Protein AF-A0A9W7Y368-F1 (afdb_monomer_lite)

Secondary structure (DSSP, 8-state):
------------S---HHHHHHHHHHHHHHHHHHTTS-HHHHHHHSHHHHHH-HHHHHHHHHHHHHHHHHHHHHHHHHHHHHTTHHHHHHHHHHHHHHHHHHHHHTTT-----GGGS-HHHHHHHHHHHHHHHHHHHS--

InterPro domains:
  IPR007128 Nuclear MIS12/MIND complex subunit PMF1/Nnf1 [PF03980] (56-137)
  IPR007128 Nuclear MIS12/MIND complex subunit PMF1/Nnf1 [PTHR15459] (10-125)

Organism: NCBI:txid147472

Foldseek 3Di:
DDDDDDPPPDPPPDQDPVNVVVVVVLLVVLCVVLVVDDLVVQCVVVVVCCVPPVPVSVVVSVVVSVCSNVVSVVVVVVVCVVVVVSVVNVVVSVVVVVVVVCVVVVPPPPDDDPVPDDPVVVVCVVVVVVVVVVVVVDDD

Sequence (140 aa):
MESTENSHTEIQGAEGVRYHKLLSVLDRSLASVVDSFKLEELQAIFPDLAQQIPEKLADSYEQISSYLRNSANADFQAILMQYDMAIKLAGLDKLVGEAIERKAAASNDGKQPITSMSPETINRGRSAAIKQVELERVPF

Structure (mmCIF, N/CA/C/O backbone):
data_AF-A0A9W7Y368-F1
#
_entry.id   AF-A0A9W7Y368-F1
#
loop_
_atom_site.group_PDB
_atom_site.id
_atom_site.type_symbol
_atom_site.label_atom_id
_atom_site.label_alt_id
_atom_site.label_comp_id
_atom_site.label_asym_id
_atom_site.label_entity_id
_atom_site.label_seq_id
_atom_site.pdbx_PDB_ins_code
_atom_site.Cartn_x
_atom_site.Cartn_y
_atom_site.Cartn_z
_atom_site.occupancy
_atom_site.B_iso_or_equiv
_atom_site.auth_seq_id
_atom_site.auth_comp_id
_atom_site.auth_asym_id
_atom_site.auth_atom_id
_atom_site.pdbx_PDB_model_num
ATOM 1 N N . MET A 1 1 ? 37.077 20.569 -2.416 1.00 37.69 1 MET A N 1
ATOM 2 C CA . MET A 1 1 ? 35.708 20.489 -1.871 1.00 37.69 1 MET A CA 1
ATOM 3 C C . MET A 1 1 ? 34.814 20.224 -3.056 1.00 37.69 1 MET A C 1
ATOM 5 O O . MET A 1 1 ? 34.567 21.122 -3.845 1.00 37.69 1 MET A O 1
ATOM 9 N N . GLU A 1 2 ? 34.552 18.943 -3.269 1.00 32.88 2 GLU A N 1
ATOM 10 C CA . GLU A 1 2 ? 33.998 18.376 -4.494 1.00 32.88 2 GLU A CA 1
ATOM 11 C C . GLU A 1 2 ? 32.475 18.339 -4.370 1.00 32.88 2 GLU A C 1
ATOM 13 O O . GLU A 1 2 ? 31.932 17.816 -3.396 1.00 32.88 2 GLU A O 1
ATOM 18 N N . SER A 1 3 ? 31.810 19.000 -5.312 1.00 38.50 3 SER A N 1
ATOM 19 C CA . SER A 1 3 ? 30.368 19.196 -5.365 1.00 38.50 3 SER A CA 1
ATOM 20 C C . SER A 1 3 ? 29.649 17.857 -5.495 1.00 38.50 3 SER A C 1
ATOM 22 O O . SER A 1 3 ? 29.642 17.243 -6.557 1.00 38.50 3 SER A O 1
ATOM 24 N N . THR A 1 4 ? 29.024 17.420 -4.408 1.00 43.72 4 THR A N 1
ATOM 25 C CA . THR A 1 4 ? 28.026 16.352 -4.425 1.00 43.72 4 THR A CA 1
ATOM 26 C C . THR A 1 4 ? 26.668 17.022 -4.326 1.00 43.72 4 THR A C 1
ATOM 28 O O . THR A 1 4 ? 26.265 17.338 -3.218 1.00 43.72 4 THR A O 1
ATOM 31 N N . GLU A 1 5 ? 25.991 17.291 -5.444 1.00 44.19 5 GLU A N 1
ATOM 32 C CA . GLU A 1 5 ? 24.528 17.435 -5.450 1.00 44.19 5 GLU A CA 1
ATOM 33 C C . GLU A 1 5 ? 23.954 17.543 -6.867 1.00 44.19 5 GLU A C 1
ATOM 35 O O . GLU A 1 5 ? 24.535 18.162 -7.755 1.00 44.19 5 GLU A O 1
ATOM 40 N N . ASN A 1 6 ? 22.764 16.956 -7.007 1.00 40.97 6 ASN A N 1
ATOM 41 C CA . ASN A 1 6 ? 21.812 17.018 -8.118 1.00 40.97 6 ASN A CA 1
ATOM 42 C C . ASN A 1 6 ? 21.920 16.011 -9.270 1.00 40.97 6 ASN A C 1
ATOM 44 O O . ASN A 1 6 ? 22.016 16.371 -10.439 1.00 40.97 6 ASN A O 1
ATOM 48 N N . SER A 1 7 ? 21.650 14.751 -8.919 1.00 37.97 7 SER A N 1
ATOM 49 C CA . SER A 1 7 ? 20.924 13.806 -9.786 1.00 37.97 7 SER A CA 1
ATOM 50 C C . SER A 1 7 ? 19.624 13.336 -9.110 1.00 37.97 7 SER A C 1
ATOM 52 O O . SER A 1 7 ? 19.342 12.145 -9.035 1.00 37.97 7 SER A O 1
ATOM 54 N N . HIS A 1 8 ? 18.837 14.265 -8.558 1.00 39.38 8 HIS A N 1
ATOM 55 C CA . HIS A 1 8 ? 17.426 14.041 -8.207 1.00 39.38 8 HIS A CA 1
ATOM 56 C C . HIS A 1 8 ? 16.559 14.651 -9.313 1.00 39.38 8 HIS A C 1
ATOM 58 O O . HIS A 1 8 ? 15.809 15.605 -9.124 1.00 39.38 8 HIS A O 1
ATOM 64 N N . THR A 1 9 ? 16.753 14.150 -10.530 1.00 39.09 9 THR A N 1
ATOM 65 C CA . THR A 1 9 ? 15.984 14.569 -11.697 1.00 39.09 9 THR A CA 1
ATOM 66 C C . THR A 1 9 ? 14.592 13.946 -11.603 1.00 39.09 9 THR A C 1
ATOM 68 O O . THR A 1 9 ? 14.402 12.773 -11.906 1.00 39.09 9 THR A O 1
ATOM 71 N N . GLU A 1 10 ? 13.648 14.744 -11.108 1.00 40.00 10 GLU A N 1
ATOM 72 C CA . GLU A 1 10 ? 12.247 14.789 -11.542 1.00 40.00 10 GLU A CA 1
ATOM 73 C C . GLU A 1 10 ? 11.542 13.431 -11.738 1.00 40.00 10 GLU A C 1
ATOM 75 O O . GLU A 1 10 ? 11.184 13.040 -12.846 1.00 40.00 10 GLU A O 1
ATOM 80 N N . ILE A 1 11 ? 11.231 12.739 -10.638 1.00 49.81 11 ILE A N 1
ATOM 81 C CA . ILE A 1 11 ? 10.131 11.756 -10.603 1.00 49.81 11 ILE A CA 1
ATOM 82 C C . ILE A 1 11 ? 8.999 12.352 -9.759 1.00 49.81 11 ILE A C 1
ATOM 84 O O . ILE A 1 11 ? 8.652 11.851 -8.699 1.00 49.81 11 ILE A O 1
ATOM 88 N N . GLN A 1 12 ? 8.460 13.489 -10.199 1.00 42.19 12 GLN A N 1
ATOM 89 C CA . GLN A 1 12 ? 7.274 14.115 -9.590 1.00 42.19 12 GLN A CA 1
ATOM 90 C C . GLN A 1 12 ? 6.075 14.182 -10.553 1.00 42.19 12 GLN A C 1
ATOM 92 O O . GLN A 1 12 ? 5.085 14.837 -10.257 1.00 42.19 12 GLN A O 1
ATOM 97 N N . GLY A 1 13 ? 6.126 13.493 -11.702 1.00 42.38 13 GLY A N 1
ATOM 98 C CA . GLY A 1 13 ? 5.133 13.678 -12.772 1.00 42.38 13 GLY A CA 1
ATOM 99 C C . GLY A 1 13 ? 4.108 12.564 -13.002 1.00 42.38 13 GLY A C 1
ATOM 100 O O . GLY A 1 13 ? 3.072 12.835 -13.599 1.00 42.38 13 GLY A O 1
ATOM 101 N N . ALA A 1 14 ? 4.347 11.321 -12.582 1.00 49.72 14 ALA A N 1
ATOM 102 C CA . ALA A 1 14 ? 3.379 10.248 -12.812 1.00 49.72 14 ALA A CA 1
ATOM 103 C C . ALA A 1 14 ? 3.595 9.105 -11.824 1.00 49.72 14 ALA A C 1
ATOM 105 O O . ALA A 1 14 ? 4.447 8.240 -12.028 1.00 49.72 14 ALA A O 1
ATOM 106 N N . GLU A 1 15 ? 2.810 9.085 -10.751 1.00 65.25 15 GLU A N 1
ATOM 107 C CA . GLU A 1 15 ? 2.573 7.849 -10.015 1.00 65.25 15 GLU A CA 1
ATOM 108 C C . GLU A 1 15 ? 2.106 6.784 -11.020 1.00 65.25 15 GLU A C 1
ATOM 110 O O . GLU A 1 15 ? 1.045 6.914 -11.630 1.00 65.25 15 GLU A O 1
ATOM 115 N N . GLY A 1 16 ? 2.941 5.771 -11.273 1.00 81.62 16 GLY A N 1
ATOM 116 C CA . GLY A 1 16 ? 2.652 4.743 -12.273 1.00 81.62 16 GLY A CA 1
ATOM 117 C C . GLY A 1 16 ? 1.305 4.062 -12.012 1.00 81.62 16 GLY A C 1
ATOM 118 O O . GLY A 1 16 ? 0.885 3.913 -10.861 1.00 81.62 16 GLY A O 1
ATOM 119 N N . VAL A 1 17 ? 0.628 3.599 -13.069 1.00 90.31 17 VAL A N 1
ATOM 120 C CA . VAL A 1 17 ? -0.701 2.957 -12.976 1.00 90.31 17 VAL A CA 1
ATOM 121 C C . VAL A 1 17 ? -0.680 1.807 -11.965 1.00 90.31 17 VAL A C 1
ATOM 123 O O . VAL A 1 17 ? -1.637 1.600 -11.215 1.00 90.31 17 VAL A O 1
ATOM 126 N N . ARG A 1 18 ? 0.435 1.068 -11.902 1.00 92.56 18 ARG A N 1
ATOM 127 C CA . ARG A 1 18 ? 0.622 -0.018 -10.932 1.00 92.56 18 ARG A CA 1
ATOM 128 C C . ARG A 1 18 ? 0.803 0.472 -9.502 1.00 92.56 18 ARG A C 1
ATOM 130 O O . ARG A 1 18 ? 0.300 -0.185 -8.595 1.00 92.56 18 ARG A O 1
ATOM 137 N N . TYR A 1 19 ? 1.478 1.599 -9.295 1.00 94.19 19 TYR A N 1
ATOM 138 C CA . TYR A 1 19 ? 1.641 2.188 -7.966 1.00 94.19 19 TYR A CA 1
ATOM 139 C C . TYR A 1 19 ? 0.293 2.665 -7.415 1.00 94.19 19 TYR A C 1
ATOM 141 O O . TYR A 1 19 ? -0.098 2.258 -6.325 1.00 94.19 19 TYR A O 1
ATOM 149 N N . HIS A 1 20 ? -0.496 3.385 -8.217 1.00 94.12 20 HIS A N 1
ATOM 150 C CA . HIS A 1 20 ? -1.854 3.772 -7.825 1.00 94.12 20 HIS A CA 1
ATOM 151 C C . HIS A 1 20 ? -2.742 2.548 -7.550 1.00 94.12 20 HIS A C 1
ATOM 153 O O . HIS A 1 20 ? -3.527 2.516 -6.600 1.00 94.12 20 HIS A O 1
ATOM 159 N N . LYS A 1 21 ? -2.617 1.490 -8.365 1.00 95.44 21 LYS A N 1
ATOM 160 C CA . LYS A 1 21 ? -3.361 0.250 -8.127 1.00 95.44 21 LYS A CA 1
ATOM 161 C C . LYS A 1 21 ? -2.952 -0.425 -6.818 1.00 95.44 21 LYS A C 1
ATOM 163 O O . LYS A 1 21 ? -3.828 -0.951 -6.136 1.00 95.44 21 LYS A O 1
ATOM 168 N N . LEU A 1 22 ? -1.665 -0.408 -6.477 1.00 95.62 22 LEU A N 1
ATOM 169 C CA . LEU A 1 22 ? -1.160 -0.922 -5.208 1.00 95.62 22 LEU A CA 1
ATOM 170 C C . LEU A 1 22 ? -1.771 -0.156 -4.030 1.00 95.62 22 LEU A C 1
ATOM 172 O O . LEU A 1 22 ? -2.350 -0.797 -3.158 1.00 95.62 22 LEU A O 1
ATOM 176 N N . LEU A 1 23 ? -1.733 1.181 -4.055 1.00 95.38 23 LEU A N 1
ATOM 177 C CA . LEU A 1 23 ? -2.353 2.026 -3.025 1.00 95.38 23 LEU A CA 1
ATOM 178 C C . LEU A 1 23 ? -3.843 1.706 -2.858 1.00 95.38 23 LEU A C 1
ATOM 180 O O . LEU A 1 23 ? -4.290 1.367 -1.768 1.00 95.38 23 LEU A O 1
ATOM 184 N N . SER A 1 24 ? -4.589 1.665 -3.964 1.00 95.81 24 SER A N 1
ATOM 185 C CA . SER A 1 24 ? -6.018 1.338 -3.945 1.00 95.81 24 SER A CA 1
ATOM 186 C C . SER A 1 24 ? -6.319 -0.050 -3.362 1.00 95.81 24 SER A C 1
ATOM 188 O O . SER A 1 24 ? -7.344 -0.240 -2.706 1.00 95.81 24 SER A O 1
ATOM 190 N N . VAL A 1 25 ? -5.458 -1.043 -3.608 1.00 97.06 25 VAL A N 1
ATOM 191 C CA . VAL A 1 25 ? -5.621 -2.389 -3.040 1.00 97.06 25 VAL A CA 1
ATOM 192 C C . VAL A 1 25 ? -5.300 -2.400 -1.548 1.00 97.06 25 VAL A C 1
ATOM 194 O O . VAL A 1 25 ? -6.026 -3.055 -0.800 1.00 97.06 25 VAL A O 1
ATOM 197 N N . LEU A 1 26 ? -4.265 -1.681 -1.109 1.00 95.94 26 LEU A N 1
ATOM 198 C CA . LEU A 1 26 ? -3.930 -1.540 0.309 1.00 95.94 26 LEU A CA 1
ATOM 199 C C . LEU A 1 26 ? -5.073 -0.867 1.075 1.00 95.94 26 LEU A C 1
ATOM 201 O O . LEU A 1 26 ? -5.566 -1.445 2.042 1.00 95.94 26 LEU A O 1
ATOM 205 N N . ASP A 1 27 ? -5.576 0.262 0.571 1.00 95.00 27 ASP A N 1
ATOM 206 C CA . ASP A 1 27 ? -6.700 0.992 1.167 1.00 95.00 27 ASP A CA 1
ATOM 207 C C . ASP A 1 27 ? -7.951 0.119 1.264 1.00 95.00 27 ASP A C 1
ATOM 209 O O . ASP A 1 27 ? -8.583 0.025 2.316 1.00 95.00 27 ASP A O 1
ATOM 213 N N . ARG A 1 28 ? -8.297 -0.581 0.175 1.00 96.25 28 ARG A N 1
ATOM 214 C CA . ARG A 1 28 ? -9.456 -1.481 0.155 1.00 96.25 28 ARG A CA 1
ATOM 215 C C . ARG A 1 28 ? -9.304 -2.633 1.144 1.00 96.25 28 ARG A C 1
ATOM 217 O O . ARG A 1 28 ? -10.285 -3.031 1.767 1.00 96.25 28 ARG A O 1
ATOM 224 N N . SER A 1 29 ? -8.104 -3.195 1.256 1.00 96.06 29 SER A N 1
ATOM 225 C CA . SER A 1 29 ? -7.843 -4.319 2.159 1.00 96.06 29 SER A CA 1
ATOM 226 C C . SER A 1 29 ? -7.925 -3.868 3.614 1.00 96.06 29 SER A C 1
ATOM 228 O O . SER A 1 29 ? -8.569 -4.533 4.419 1.00 96.06 29 SER A O 1
ATOM 230 N N . LEU A 1 30 ? -7.355 -2.704 3.937 1.00 95.19 30 LEU A N 1
ATOM 231 C CA . LEU A 1 30 ? -7.434 -2.118 5.271 1.00 95.19 30 LEU A CA 1
ATOM 232 C C . LEU A 1 30 ? -8.873 -1.756 5.645 1.00 95.19 30 LEU A C 1
ATOM 234 O O . LEU A 1 30 ? -9.319 -2.102 6.736 1.00 95.19 30 LEU A O 1
ATOM 238 N N . ALA A 1 31 ? -9.621 -1.126 4.734 1.00 93.62 31 ALA A N 1
ATOM 239 C CA . ALA A 1 31 ? -11.038 -0.840 4.937 1.00 93.62 31 ALA A CA 1
ATOM 240 C C . ALA A 1 31 ? -11.826 -2.125 5.218 1.00 93.62 31 ALA A C 1
ATOM 242 O O . ALA A 1 31 ? -12.538 -2.195 6.209 1.00 93.62 31 ALA A O 1
ATOM 243 N N . SER A 1 32 ? -11.604 -3.183 4.432 1.00 94.12 32 SER A N 1
ATOM 244 C CA . SER A 1 32 ? -12.269 -4.472 4.645 1.00 94.12 32 SER A CA 1
ATOM 245 C C . SER A 1 32 ? -11.986 -5.090 6.017 1.00 94.12 32 SER A C 1
ATOM 247 O O . SER A 1 32 ? -12.848 -5.793 6.537 1.00 94.12 32 SER A O 1
ATOM 249 N N . VAL A 1 33 ? -10.793 -4.885 6.583 1.00 92.75 33 VAL A N 1
ATOM 250 C CA . VAL A 1 33 ? -10.448 -5.380 7.925 1.00 92.75 33 VAL A CA 1
ATOM 251 C C . VAL A 1 33 ? -11.123 -4.528 8.994 1.00 92.75 33 VAL A C 1
ATOM 253 O O . VAL A 1 33 ? -11.755 -5.074 9.894 1.00 92.75 33 VAL A O 1
ATOM 256 N N . VAL A 1 34 ? 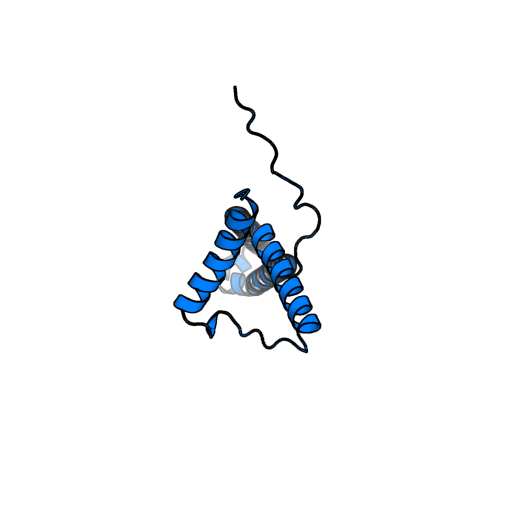-11.040 -3.201 8.884 1.00 91.00 34 VAL A N 1
ATOM 257 C CA . VAL A 1 34 ? -11.660 -2.287 9.855 1.00 91.00 34 VAL A CA 1
ATOM 258 C C . VAL A 1 34 ? -13.181 -2.453 9.871 1.00 91.00 34 VAL A C 1
ATOM 260 O O . VAL A 1 34 ? -13.762 -2.544 10.942 1.00 91.00 34 VAL A O 1
ATOM 263 N N . ASP A 1 35 ? -13.813 -2.587 8.706 1.00 88.44 35 ASP A N 1
ATOM 264 C CA . ASP A 1 35 ? -15.267 -2.738 8.579 1.00 88.44 35 ASP A CA 1
ATOM 265 C C . ASP A 1 35 ? -15.771 -4.114 9.054 1.00 88.44 35 ASP A C 1
ATOM 267 O O . ASP A 1 35 ? -16.967 -4.295 9.296 1.00 88.44 35 ASP A O 1
ATOM 271 N N . SER A 1 36 ? -14.875 -5.105 9.164 1.00 90.62 36 SER A N 1
ATOM 272 C CA . SER A 1 36 ? -15.221 -6.424 9.704 1.00 90.62 36 SER A CA 1
ATOM 273 C C . SER A 1 36 ? -15.387 -6.409 11.219 1.00 90.62 36 SER A C 1
ATOM 275 O O . SER A 1 36 ? -16.193 -7.172 11.737 1.00 90.62 36 SER A O 1
ATOM 277 N N . PHE A 1 37 ? -14.665 -5.527 11.910 1.00 88.69 37 PHE A N 1
ATOM 278 C CA . PHE A 1 37 ? -14.772 -5.361 13.348 1.00 88.69 37 PHE A CA 1
ATOM 279 C C . PHE A 1 37 ? -15.956 -4.451 13.647 1.00 88.69 37 PHE A C 1
ATOM 281 O O . PHE A 1 37 ? -15.923 -3.277 13.293 1.00 88.69 37 PHE A O 1
ATOM 288 N N . LYS A 1 38 ? -17.004 -4.982 14.282 1.00 92.38 38 LYS A N 1
ATOM 289 C CA . LYS A 1 38 ? -18.222 -4.210 14.560 1.00 92.38 38 LYS A CA 1
ATOM 290 C C . LYS A 1 38 ? -18.417 -3.924 16.040 1.00 92.38 38 LYS A C 1
ATOM 292 O O . LYS A 1 38 ? -18.018 -4.704 16.905 1.00 92.38 38 LYS A O 1
ATOM 297 N N . LEU A 1 39 ? -19.114 -2.829 16.336 1.00 91.75 39 LEU A N 1
ATOM 298 C CA . LEU A 1 39 ? -19.432 -2.449 17.711 1.00 91.75 39 LEU A CA 1
ATOM 299 C C . LEU A 1 39 ? -20.271 -3.524 18.420 1.00 91.75 39 LEU A C 1
ATOM 301 O O . LEU A 1 39 ? -20.076 -3.753 19.611 1.00 91.75 39 LEU A O 1
ATOM 305 N N . GLU A 1 40 ? -21.162 -4.221 17.710 1.00 92.75 40 GLU A N 1
ATOM 306 C CA . GLU A 1 40 ? -21.986 -5.281 18.303 1.00 92.75 40 GLU A CA 1
ATOM 307 C C . GLU A 1 40 ? -21.140 -6.470 18.775 1.00 92.75 40 GLU A C 1
ATOM 309 O O . GLU A 1 40 ? -21.434 -7.069 19.809 1.00 92.75 40 GLU A O 1
ATOM 314 N N . GLU A 1 41 ? -20.063 -6.792 18.056 1.00 90.94 41 GLU A N 1
ATOM 315 C CA . GLU A 1 41 ? -19.120 -7.839 18.459 1.00 90.94 41 GLU A CA 1
ATOM 316 C C . GLU A 1 41 ? -18.385 -7.429 19.737 1.00 90.94 41 GLU A C 1
ATOM 318 O O . GLU A 1 41 ? -18.236 -8.232 20.658 1.00 90.94 41 GLU A O 1
ATOM 323 N N . LEU A 1 42 ? -18.001 -6.154 19.843 1.00 90.69 42 LEU A N 1
ATOM 324 C CA . LEU A 1 42 ? -17.375 -5.618 21.049 1.00 90.69 42 LEU A CA 1
ATOM 325 C C . LEU A 1 42 ? -18.339 -5.618 22.247 1.00 90.69 42 LEU A C 1
ATOM 327 O O . LEU A 1 42 ? -17.950 -5.992 23.354 1.00 90.69 42 LEU A O 1
ATOM 331 N N . GLN A 1 43 ? -19.604 -5.253 22.035 1.00 93.56 43 GLN A N 1
ATOM 332 C CA . GLN A 1 43 ? -20.645 -5.313 23.066 1.00 93.56 43 GLN A CA 1
ATOM 333 C C . GLN A 1 43 ? -20.927 -6.749 23.519 1.00 93.56 43 GLN A C 1
ATOM 335 O O . GLN A 1 43 ? -21.142 -6.981 24.706 1.00 93.56 43 GLN A O 1
ATOM 340 N N . ALA A 1 44 ? -20.883 -7.720 22.603 1.00 93.44 44 ALA A N 1
ATOM 341 C CA . ALA A 1 44 ? -21.045 -9.133 22.933 1.00 93.44 44 ALA A CA 1
ATOM 342 C C . ALA A 1 44 ? -19.885 -9.678 23.785 1.00 93.44 44 ALA A C 1
ATOM 344 O O . ALA A 1 44 ? -20.107 -10.535 24.640 1.00 93.44 44 ALA A O 1
ATOM 345 N N . ILE A 1 45 ? -18.661 -9.174 23.583 1.00 94.31 45 ILE A N 1
ATOM 346 C CA . ILE A 1 45 ? -17.483 -9.535 24.389 1.00 94.31 45 ILE A CA 1
ATOM 347 C C . ILE A 1 45 ? -17.534 -8.873 25.777 1.00 94.31 45 ILE A C 1
ATOM 349 O O . ILE A 1 45 ? -17.119 -9.483 26.762 1.00 94.31 45 ILE A O 1
ATOM 353 N N . PHE A 1 46 ? -18.072 -7.652 25.872 1.00 94.25 46 PHE A N 1
ATOM 354 C CA . PHE A 1 46 ? -18.159 -6.876 27.114 1.00 94.25 46 PHE A CA 1
ATOM 355 C C . PHE A 1 46 ? -19.611 -6.510 27.488 1.00 94.25 46 PHE A C 1
ATOM 357 O O . PHE A 1 46 ? -19.948 -5.323 27.541 1.00 94.25 46 PHE A O 1
ATOM 364 N N . PRO A 1 47 ? -20.478 -7.494 27.793 1.00 93.94 47 PRO A N 1
ATOM 365 C CA . PRO A 1 47 ? -21.915 -7.266 27.968 1.00 93.94 47 PRO A CA 1
ATOM 366 C C . PRO A 1 47 ? -22.243 -6.367 29.167 1.00 93.94 47 PRO A C 1
ATOM 368 O O . PRO A 1 47 ? -23.060 -5.454 29.048 1.00 93.94 47 PRO A O 1
ATOM 371 N N . ASP A 1 48 ? -21.571 -6.564 30.304 1.00 94.38 48 ASP A N 1
ATOM 372 C CA . ASP A 1 48 ? -21.784 -5.740 31.502 1.00 94.38 48 ASP A CA 1
ATOM 373 C C . ASP A 1 48 ? -21.360 -4.286 31.262 1.00 94.38 48 ASP A C 1
ATOM 375 O O . ASP A 1 48 ? -22.030 -3.343 31.685 1.00 94.38 48 ASP A O 1
ATOM 379 N N . LEU A 1 49 ? -20.261 -4.093 30.528 1.00 91.50 49 LEU A N 1
ATOM 380 C CA . LEU A 1 49 ? -19.740 -2.771 30.193 1.00 91.50 49 LEU A CA 1
ATOM 381 C C . LEU A 1 49 ? -20.646 -2.054 29.187 1.00 91.50 49 LEU A C 1
ATOM 383 O O . LEU A 1 49 ? -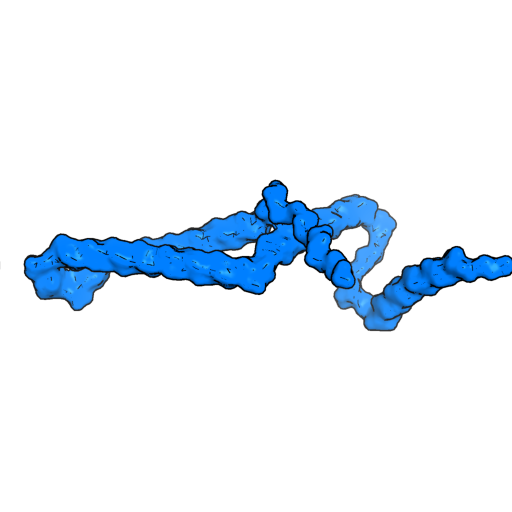20.888 -0.857 29.326 1.00 91.50 49 LEU A O 1
ATOM 387 N N . ALA A 1 50 ? -21.185 -2.794 28.217 1.00 92.69 50 ALA A N 1
ATOM 388 C CA . ALA A 1 50 ? -22.153 -2.290 27.252 1.00 92.69 50 ALA A CA 1
ATOM 389 C C . ALA A 1 50 ? -23.449 -1.817 27.928 1.00 92.69 50 ALA A C 1
ATOM 391 O O . ALA A 1 50 ? -24.052 -0.849 27.474 1.00 92.69 50 ALA A O 1
ATOM 392 N N . GLN A 1 51 ? -23.859 -2.452 29.032 1.00 93.31 51 GLN A N 1
ATOM 393 C CA . GLN A 1 51 ? -25.013 -2.008 29.820 1.00 93.31 51 GLN A CA 1
ATOM 394 C C . GLN A 1 51 ? -24.698 -0.803 30.711 1.00 93.31 51 GLN A C 1
ATOM 396 O O . GLN A 1 51 ? -25.528 0.094 30.843 1.00 93.31 51 GLN A O 1
ATOM 401 N N . GLN A 1 52 ? -23.520 -0.776 31.337 1.00 95.00 52 GLN A N 1
ATOM 402 C CA . GLN A 1 52 ? -23.164 0.265 32.304 1.00 95.00 52 GLN A CA 1
ATOM 403 C C . GLN A 1 52 ? -22.722 1.576 31.644 1.00 95.00 52 GLN A C 1
ATOM 405 O O . GLN A 1 52 ? -23.052 2.650 32.144 1.00 95.00 52 GLN A O 1
ATOM 410 N N . ILE A 1 53 ? -21.948 1.502 30.555 1.00 94.38 53 ILE A N 1
ATOM 411 C CA . ILE A 1 53 ? -21.316 2.658 29.898 1.00 94.38 53 ILE A CA 1
ATOM 412 C C . ILE A 1 53 ? -21.256 2.506 28.360 1.00 94.38 53 ILE A C 1
ATOM 414 O O . ILE A 1 53 ? -20.167 2.524 27.777 1.00 94.38 53 ILE A O 1
ATOM 418 N N . PRO A 1 54 ? -22.407 2.402 27.669 1.00 92.19 54 PRO A N 1
ATOM 419 C CA . PRO A 1 54 ? -22.457 2.176 26.220 1.00 92.19 54 PRO A CA 1
ATOM 420 C C . PRO A 1 54 ? -21.719 3.246 25.402 1.00 92.19 54 PRO A C 1
ATOM 422 O O . PRO A 1 54 ? -21.043 2.911 24.433 1.00 92.19 54 PRO A O 1
ATOM 425 N N . GLU A 1 55 ? -21.795 4.517 25.811 1.00 94.12 55 GLU A N 1
ATOM 426 C CA . GLU A 1 55 ? -21.129 5.630 25.116 1.00 94.12 55 GLU A CA 1
ATOM 427 C C . GLU A 1 55 ? -19.605 5.489 25.144 1.00 94.12 55 GLU A C 1
ATOM 429 O O . GLU A 1 55 ? -18.962 5.503 24.102 1.00 94.12 55 GLU A O 1
ATOM 434 N N . LYS A 1 56 ? -19.019 5.229 26.319 1.00 93.06 56 LYS A N 1
ATOM 435 C CA . LYS A 1 56 ? -17.564 5.042 26.445 1.00 93.06 56 LYS A CA 1
ATOM 436 C C . LYS A 1 56 ? -17.062 3.843 25.647 1.00 93.06 56 LYS A C 1
ATOM 438 O O . LYS A 1 56 ? -15.928 3.852 25.165 1.00 93.06 56 LYS A O 1
ATOM 443 N N . LEU A 1 57 ? -17.879 2.796 25.542 1.00 93.62 57 LEU A N 1
ATOM 444 C CA . LEU A 1 57 ? -17.546 1.621 24.747 1.00 93.62 57 LEU A CA 1
ATOM 445 C C . LEU A 1 57 ? -17.565 1.945 23.245 1.00 93.62 57 LEU A C 1
ATOM 447 O O . LEU A 1 57 ? -16.662 1.518 22.529 1.00 93.62 57 LEU A O 1
ATOM 451 N N . ALA A 1 58 ? -18.539 2.737 22.788 1.00 93.88 58 ALA A N 1
ATOM 452 C CA . ALA A 1 58 ? -18.600 3.234 21.415 1.00 93.88 58 ALA A CA 1
ATOM 453 C C . ALA A 1 58 ? -17.421 4.169 21.085 1.00 93.88 58 ALA A C 1
ATOM 455 O O . ALA A 1 58 ? -16.768 3.979 20.060 1.00 93.88 58 ALA A O 1
ATOM 456 N N . ASP A 1 59 ? -17.073 5.089 21.989 1.00 95.31 59 ASP A N 1
ATOM 457 C CA . ASP A 1 59 ? -15.904 5.965 21.840 1.00 95.31 59 ASP A CA 1
ATOM 458 C C . ASP A 1 59 ? -14.608 5.148 21.736 1.00 95.31 59 ASP A C 1
ATOM 460 O O . ASP A 1 59 ? -13.750 5.409 20.893 1.00 95.31 59 ASP A O 1
ATOM 464 N N . SER A 1 60 ? -14.465 4.119 22.578 1.00 93.81 60 SER A N 1
ATOM 465 C CA . SER A 1 60 ? -13.299 3.228 22.554 1.00 93.81 60 SER A CA 1
ATOM 466 C C . SER A 1 60 ? -13.219 2.449 21.241 1.00 93.81 60 SER A C 1
ATOM 468 O O . SER A 1 60 ? -12.138 2.305 20.671 1.00 93.81 60 SER A O 1
ATOM 470 N N . TYR A 1 61 ? -14.356 1.971 20.733 1.00 94.62 61 TYR A N 1
ATOM 471 C CA . TYR A 1 61 ? -14.441 1.311 19.432 1.00 94.62 61 TYR A CA 1
ATOM 472 C C . TYR A 1 61 ? -14.000 2.236 18.288 1.00 94.62 61 TYR A C 1
ATOM 474 O O . TYR A 1 61 ? -13.204 1.826 17.436 1.00 94.62 61 TYR A O 1
ATOM 482 N N . GLU A 1 62 ? -14.461 3.488 18.280 1.00 94.50 62 GLU A N 1
ATOM 483 C CA . GLU A 1 62 ? -14.060 4.476 17.276 1.00 94.50 62 GLU A CA 1
ATOM 484 C C . GLU A 1 62 ? -12.560 4.785 17.368 1.00 94.50 62 GLU A C 1
ATOM 486 O O . GLU A 1 62 ? -11.863 4.798 16.350 1.00 94.50 62 GLU A O 1
ATOM 491 N N . GLN A 1 63 ? -12.033 4.948 18.585 1.00 95.00 63 GLN A N 1
ATOM 492 C CA . GLN A 1 63 ? -10.607 5.176 18.823 1.00 95.00 63 GLN A CA 1
ATOM 493 C C . GLN A 1 63 ? -9.744 4.016 18.324 1.00 95.00 63 GLN A C 1
ATOM 495 O O . GLN A 1 63 ? -8.754 4.256 17.636 1.00 95.00 63 GLN A O 1
ATOM 500 N N . ILE A 1 64 ? -10.122 2.769 18.619 1.00 93.75 64 ILE A N 1
ATOM 501 C CA . ILE A 1 6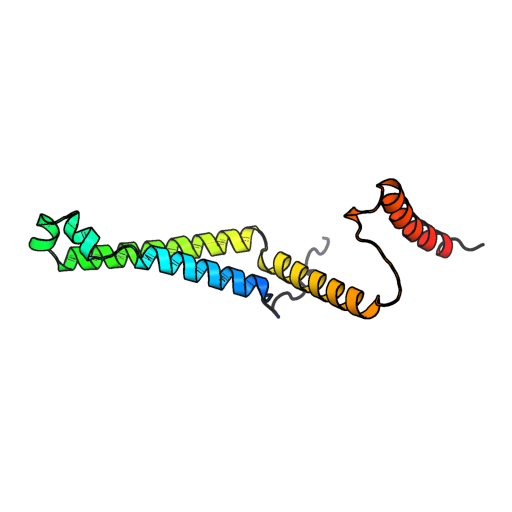4 ? -9.403 1.575 18.154 1.00 93.75 64 ILE A CA 1
ATOM 502 C C . ILE A 1 64 ? -9.428 1.504 16.626 1.00 93.75 64 ILE A C 1
ATOM 504 O O . ILE A 1 64 ? -8.386 1.305 16.000 1.00 93.75 64 ILE A O 1
ATOM 508 N N . SER A 1 65 ? -10.596 1.716 16.021 1.00 93.88 65 SER A N 1
ATOM 509 C CA . SER A 1 65 ? -10.770 1.665 14.566 1.00 93.88 65 SER A CA 1
ATOM 510 C C . SER A 1 65 ? -9.949 2.747 13.858 1.00 93.88 65 SER A C 1
ATOM 512 O O . SER A 1 65 ? -9.273 2.479 12.862 1.00 93.88 65 SER A O 1
ATOM 514 N N . SER A 1 66 ? -9.961 3.968 14.396 1.00 94.56 66 SER A N 1
ATOM 515 C CA . SER A 1 66 ? -9.178 5.098 13.891 1.00 94.56 66 SER A CA 1
ATOM 516 C C . SER A 1 66 ? -7.678 4.866 14.058 1.00 94.56 66 SER A C 1
ATOM 518 O O . SER A 1 66 ? -6.912 5.039 13.109 1.00 94.56 66 SER A O 1
ATOM 520 N N . TYR A 1 67 ? -7.249 4.405 15.236 1.00 95.44 67 TYR A N 1
ATOM 521 C CA . TYR A 1 67 ? -5.852 4.088 15.510 1.00 95.44 67 TYR A CA 1
ATOM 522 C C . TYR A 1 67 ? -5.325 3.008 14.565 1.00 95.44 67 TYR A C 1
ATOM 524 O O . TYR A 1 67 ? -4.285 3.208 13.942 1.00 95.44 67 TYR A O 1
ATOM 532 N N . LEU A 1 68 ? -6.061 1.906 14.397 1.00 94.69 68 LEU A N 1
ATOM 533 C CA . LEU A 1 68 ? -5.684 0.826 13.488 1.00 94.69 68 LEU A CA 1
ATOM 534 C C . LEU A 1 68 ? -5.532 1.339 12.053 1.00 94.69 68 LEU A C 1
ATOM 536 O O . LEU A 1 68 ? -4.523 1.060 11.407 1.00 94.69 68 LEU A O 1
ATOM 540 N N . ARG A 1 69 ? -6.501 2.127 11.569 1.00 94.88 69 ARG A N 1
ATOM 541 C CA . ARG A 1 69 ? -6.460 2.702 10.219 1.00 94.88 69 ARG A CA 1
ATOM 542 C C . ARG A 1 69 ? -5.250 3.618 10.033 1.00 94.88 69 ARG A C 1
ATOM 544 O O . ARG A 1 69 ? -4.536 3.496 9.042 1.00 94.88 69 ARG A O 1
ATOM 551 N N . ASN A 1 70 ? -5.006 4.516 10.982 1.00 95.62 70 ASN A N 1
ATOM 552 C CA . ASN A 1 70 ? -3.930 5.500 10.884 1.00 95.62 70 ASN A CA 1
ATOM 553 C C . ASN A 1 70 ? -2.547 4.859 11.032 1.00 95.62 70 ASN A C 1
ATOM 555 O O . ASN A 1 70 ? -1.651 5.170 10.251 1.00 95.62 70 ASN A O 1
ATOM 559 N N . SER A 1 71 ? -2.383 3.942 11.990 1.00 96.62 71 SER A N 1
ATOM 560 C CA . SER A 1 71 ? -1.123 3.228 12.209 1.00 96.62 71 SER A CA 1
ATOM 561 C C . SER A 1 71 ? -0.771 2.358 11.007 1.00 96.62 71 SER A C 1
ATOM 563 O O . SER A 1 71 ? 0.332 2.464 10.485 1.00 96.62 71 SER A O 1
ATOM 565 N N . ALA A 1 72 ? -1.722 1.560 10.507 1.00 96.44 72 ALA A N 1
ATOM 566 C CA . ALA A 1 72 ? -1.478 0.698 9.353 1.00 96.44 72 ALA A CA 1
ATOM 567 C C . ALA A 1 72 ? -1.146 1.505 8.090 1.00 96.44 72 ALA A C 1
ATOM 569 O O . ALA A 1 72 ? -0.225 1.149 7.359 1.00 96.44 72 ALA A O 1
ATOM 570 N N . ASN A 1 73 ? -1.845 2.621 7.850 1.00 95.69 73 ASN A N 1
ATOM 571 C CA . ASN A 1 73 ? -1.515 3.505 6.733 1.00 95.69 73 ASN A CA 1
ATOM 572 C C . ASN A 1 73 ? -0.118 4.114 6.871 1.00 95.69 73 ASN A C 1
ATOM 574 O O . ASN A 1 73 ? 0.619 4.151 5.888 1.00 95.69 73 ASN A O 1
ATOM 578 N N . ALA A 1 74 ? 0.267 4.563 8.068 1.00 96.75 74 ALA A N 1
ATOM 579 C CA . ALA A 1 74 ? 1.610 5.084 8.306 1.00 96.75 74 ALA A CA 1
ATOM 580 C C . ALA A 1 74 ? 2.685 4.021 8.025 1.00 96.75 74 ALA A C 1
ATOM 582 O O . ALA A 1 74 ? 3.660 4.305 7.327 1.00 96.75 74 ALA A O 1
ATOM 583 N N . ASP A 1 75 ? 2.466 2.788 8.483 1.00 97.56 75 ASP A N 1
ATOM 584 C CA . ASP A 1 75 ? 3.381 1.669 8.257 1.00 97.56 75 ASP A CA 1
ATOM 585 C C . ASP A 1 75 ? 3.479 1.302 6.769 1.00 97.56 75 ASP A C 1
ATOM 587 O O . ASP A 1 75 ? 4.577 1.097 6.246 1.00 97.56 75 ASP A O 1
ATOM 591 N N . PHE A 1 76 ? 2.353 1.275 6.047 1.00 97.06 76 PHE A N 1
ATOM 592 C CA . PHE A 1 76 ? 2.356 1.054 4.601 1.00 97.06 76 PHE A CA 1
ATOM 593 C C . PHE A 1 76 ? 3.167 2.121 3.872 1.00 97.06 76 PHE A C 1
ATOM 595 O O . PHE A 1 76 ? 4.009 1.774 3.043 1.00 97.06 76 PHE A O 1
ATOM 602 N N . GLN A 1 77 ? 2.968 3.401 4.193 1.00 95.94 77 GLN A N 1
ATOM 603 C CA . GLN A 1 77 ? 3.730 4.483 3.568 1.00 95.94 77 GLN A CA 1
ATOM 604 C C . GLN A 1 77 ? 5.224 4.380 3.885 1.00 95.94 77 GLN A C 1
ATOM 606 O O . GLN A 1 77 ? 6.047 4.506 2.979 1.00 95.94 77 GLN A O 1
ATOM 611 N N . ALA A 1 78 ? 5.586 4.058 5.130 1.00 97.12 78 ALA A N 1
ATOM 612 C CA . ALA A 1 78 ? 6.978 3.857 5.519 1.00 97.12 78 ALA A CA 1
ATOM 613 C C . ALA A 1 78 ? 7.648 2.738 4.704 1.00 97.12 78 ALA A C 1
ATOM 615 O O . ALA A 1 78 ? 8.754 2.923 4.196 1.00 97.12 78 ALA A O 1
ATOM 616 N N . ILE A 1 79 ? 6.962 1.608 4.508 1.00 97.31 79 ILE A N 1
ATOM 617 C CA . ILE A 1 79 ? 7.456 0.496 3.683 1.00 97.31 79 ILE A CA 1
ATOM 618 C C . ILE A 1 79 ? 7.573 0.922 2.213 1.00 97.31 79 ILE A C 1
ATOM 620 O O . ILE A 1 79 ? 8.607 0.698 1.584 1.00 97.31 79 ILE A O 1
ATOM 624 N N . LEU A 1 80 ? 6.542 1.549 1.642 1.00 95.94 80 LEU A N 1
ATOM 625 C CA . LEU A 1 80 ? 6.562 1.981 0.239 1.00 95.94 80 LEU A CA 1
ATOM 626 C C . LEU A 1 80 ? 7.713 2.953 -0.045 1.00 95.94 80 LEU A C 1
ATOM 628 O O . LEU A 1 80 ? 8.363 2.830 -1.088 1.00 95.94 80 LEU A O 1
ATOM 632 N N . MET A 1 81 ? 7.988 3.863 0.893 1.00 95.06 81 MET A N 1
ATOM 633 C CA . MET A 1 81 ? 9.126 4.779 0.842 1.00 95.06 81 MET A CA 1
ATOM 634 C C . MET A 1 81 ? 10.457 4.043 0.999 1.00 95.06 81 MET A C 1
ATOM 636 O O . MET A 1 81 ? 11.350 4.239 0.184 1.00 95.06 81 MET A O 1
ATOM 640 N N . GLN A 1 82 ? 10.590 3.157 1.992 1.00 97.25 82 GLN A N 1
ATOM 641 C CA . GLN A 1 82 ? 11.826 2.407 2.249 1.00 97.25 82 GLN A CA 1
ATOM 642 C C . GLN A 1 82 ? 12.306 1.619 1.023 1.00 97.25 82 GLN A C 1
ATOM 644 O O . GLN A 1 82 ? 13.508 1.462 0.812 1.00 97.25 82 GLN A O 1
ATOM 649 N N . TYR A 1 83 ? 11.371 1.095 0.232 1.00 95.69 83 TYR A N 1
ATOM 650 C CA . TYR A 1 83 ? 11.676 0.289 -0.946 1.00 95.69 83 TYR A CA 1
ATOM 651 C C . TYR A 1 83 ? 11.594 1.063 -2.265 1.00 95.69 83 TYR A C 1
ATOM 653 O O . TYR A 1 83 ? 11.654 0.428 -3.319 1.00 95.69 83 TYR A O 1
ATOM 661 N N . ASP A 1 84 ? 11.450 2.392 -2.244 1.00 93.62 84 ASP A N 1
ATOM 662 C CA . ASP A 1 84 ? 11.303 3.230 -3.443 1.00 93.62 84 ASP A CA 1
ATOM 663 C C . ASP A 1 84 ? 10.256 2.670 -4.427 1.00 93.62 84 ASP A C 1
ATOM 665 O O . ASP A 1 84 ? 10.463 2.606 -5.648 1.00 93.62 84 ASP A O 1
ATOM 669 N N . MET A 1 85 ? 9.128 2.184 -3.898 1.00 93.81 85 MET A N 1
ATOM 670 C CA . MET A 1 85 ? 8.169 1.394 -4.677 1.00 93.81 85 MET A CA 1
ATOM 671 C C . MET A 1 85 ? 7.573 2.177 -5.844 1.00 93.81 85 MET A C 1
ATOM 673 O O . MET A 1 85 ? 7.354 1.599 -6.910 1.00 93.81 85 MET A O 1
ATOM 677 N N . ALA A 1 86 ? 7.373 3.487 -5.680 1.00 91.88 86 ALA A N 1
ATOM 678 C CA . ALA A 1 86 ? 6.920 4.366 -6.753 1.00 91.88 86 ALA A CA 1
ATOM 679 C C . ALA A 1 86 ? 7.881 4.334 -7.955 1.00 91.88 86 ALA A C 1
ATOM 681 O O . ALA A 1 86 ? 7.452 4.122 -9.090 1.00 91.88 86 ALA A O 1
ATOM 682 N N . ILE A 1 87 ? 9.190 4.443 -7.703 1.00 91.75 87 ILE A N 1
ATOM 683 C CA . ILE A 1 87 ? 10.231 4.442 -8.740 1.00 91.75 87 ILE A CA 1
ATOM 684 C C . ILE A 1 87 ? 10.308 3.073 -9.414 1.00 91.75 87 ILE A C 1
ATOM 686 O O . ILE A 1 87 ? 10.320 2.974 -10.643 1.00 91.75 87 ILE A O 1
ATOM 690 N N . LYS A 1 88 ? 10.328 1.994 -8.622 1.00 93.25 88 LYS A N 1
ATOM 691 C CA . LYS A 1 88 ? 10.426 0.626 -9.152 1.00 93.25 88 LYS A CA 1
ATOM 692 C C . LYS A 1 88 ? 9.226 0.269 -10.027 1.00 93.25 88 LYS A C 1
ATOM 694 O O . LYS A 1 88 ? 9.403 -0.326 -11.091 1.00 93.25 88 LYS A O 1
ATOM 699 N N . LEU A 1 89 ? 8.017 0.639 -9.606 1.00 94.25 89 LEU A N 1
ATOM 700 C CA . LEU A 1 89 ? 6.798 0.354 -10.363 1.00 94.25 89 LEU A CA 1
ATOM 701 C C . LEU A 1 89 ? 6.654 1.246 -11.596 1.00 94.25 89 LEU A C 1
ATOM 703 O O . LEU A 1 89 ? 6.259 0.737 -12.641 1.00 94.25 89 LEU A O 1
ATOM 707 N N . ALA A 1 90 ? 7.051 2.518 -11.528 1.00 92.38 90 ALA A N 1
ATOM 708 C CA . ALA A 1 90 ? 7.125 3.373 -12.712 1.00 92.38 90 ALA A CA 1
ATOM 709 C C . ALA A 1 90 ? 8.136 2.829 -13.739 1.00 92.38 90 ALA A C 1
ATOM 711 O O . ALA A 1 90 ? 7.845 2.756 -14.934 1.00 92.38 90 ALA A O 1
ATOM 712 N N . GLY A 1 91 ? 9.299 2.360 -13.274 1.00 91.88 91 GLY A N 1
ATOM 713 C CA . GLY A 1 91 ? 10.276 1.672 -14.117 1.00 91.88 91 GLY A CA 1
ATOM 714 C C . GLY A 1 91 ? 9.690 0.422 -14.777 1.00 91.88 91 GLY A C 1
ATOM 715 O O . GLY A 1 91 ? 9.858 0.214 -15.977 1.00 91.88 91 GLY A O 1
ATOM 716 N N . LEU A 1 92 ? 8.933 -0.380 -14.026 1.00 93.12 92 LEU A N 1
ATOM 717 C CA . LEU A 1 92 ? 8.245 -1.553 -14.565 1.00 93.12 92 LEU A CA 1
ATOM 718 C C . LEU A 1 92 ? 7.163 -1.184 -15.596 1.00 93.12 92 LEU A C 1
ATOM 720 O O . LEU A 1 92 ? 7.024 -1.872 -16.608 1.00 93.12 92 LEU A O 1
ATOM 724 N N . ASP A 1 93 ? 6.396 -0.117 -15.364 1.00 92.81 93 ASP A N 1
ATOM 725 C CA . ASP A 1 93 ? 5.406 0.405 -16.318 1.00 92.81 93 ASP A CA 1
ATOM 726 C C . ASP A 1 93 ? 6.072 0.777 -17.645 1.00 92.81 93 ASP A C 1
ATOM 728 O O . ASP A 1 93 ? 5.630 0.313 -18.700 1.00 92.81 93 ASP A O 1
ATOM 732 N N . LYS A 1 94 ? 7.205 1.482 -17.586 1.00 92.19 94 LYS A N 1
ATOM 733 C CA . LYS A 1 94 ? 8.018 1.807 -18.761 1.00 92.19 94 LYS A CA 1
ATOM 734 C C . LYS A 1 94 ? 8.519 0.557 -19.491 1.00 92.19 94 LYS A C 1
ATOM 736 O O . LYS A 1 94 ? 8.299 0.430 -20.692 1.00 92.19 94 LYS A O 1
ATOM 741 N N . LEU A 1 95 ? 9.126 -0.397 -18.777 1.00 91.19 95 LEU A N 1
ATOM 742 C CA . LEU A 1 95 ? 9.646 -1.636 -19.378 1.00 91.19 95 LEU A CA 1
ATOM 743 C C . LEU A 1 95 ? 8.553 -2.440 -20.094 1.00 91.19 95 LEU A C 1
ATOM 745 O O . LEU A 1 95 ? 8.799 -3.033 -21.147 1.00 91.19 95 LEU A O 1
ATOM 749 N N . VAL A 1 96 ? 7.348 -2.482 -19.519 1.00 90.56 96 VAL A N 1
ATOM 750 C CA . VAL A 1 96 ? 6.210 -3.170 -20.136 1.00 90.56 96 VAL A CA 1
ATOM 751 C C . VAL A 1 96 ? 5.722 -2.420 -21.373 1.00 90.56 96 VAL A C 1
ATOM 753 O O . VAL A 1 96 ? 5.468 -3.073 -22.384 1.00 90.56 96 VAL A O 1
ATOM 756 N N . GLY A 1 97 ? 5.654 -1.087 -21.336 1.00 89.38 97 GLY A N 1
ATOM 757 C CA . GLY A 1 97 ? 5.352 -0.266 -22.513 1.00 89.38 97 GLY A CA 1
ATOM 758 C C . GLY A 1 97 ? 6.317 -0.543 -23.668 1.00 89.38 97 GLY A C 1
ATOM 759 O O . GLY A 1 97 ? 5.894 -0.957 -24.745 1.00 89.38 97 GLY A O 1
ATOM 760 N N . GLU A 1 98 ? 7.623 -0.466 -23.407 1.00 89.44 98 GLU A N 1
ATOM 761 C CA . GLU A 1 98 ? 8.672 -0.755 -24.395 1.00 89.44 98 GLU A CA 1
ATOM 762 C C . GLU A 1 98 ? 8.602 -2.193 -24.935 1.00 89.44 98 GLU A C 1
ATOM 764 O O . GLU A 1 98 ? 8.930 -2.464 -26.091 1.00 89.44 98 GLU A O 1
ATOM 769 N N . ALA A 1 99 ? 8.221 -3.166 -24.103 1.00 86.88 99 ALA A N 1
ATOM 770 C CA . ALA A 1 99 ? 8.046 -4.548 -24.543 1.00 86.88 99 ALA A CA 1
ATOM 771 C C . ALA A 1 99 ? 6.823 -4.715 -25.461 1.00 86.88 99 ALA A C 1
ATOM 773 O O . ALA A 1 99 ? 6.895 -5.463 -26.438 1.00 86.88 99 ALA A O 1
ATOM 774 N N . ILE A 1 100 ? 5.721 -4.016 -25.172 1.00 87.25 100 ILE A N 1
ATOM 775 C CA . ILE A 1 100 ? 4.516 -4.006 -26.011 1.00 87.25 100 ILE A CA 1
ATOM 776 C C . ILE A 1 100 ? 4.819 -3.352 -27.362 1.00 87.25 100 ILE A C 1
ATOM 778 O O . ILE A 1 100 ? 4.490 -3.931 -28.398 1.00 87.25 100 ILE A O 1
ATOM 782 N N . GLU A 1 101 ? 5.501 -2.207 -27.367 1.00 87.19 101 GLU A N 1
ATOM 783 C CA . GLU A 1 101 ? 5.930 -1.522 -28.591 1.00 87.19 101 GLU A CA 1
ATOM 784 C C . GLU A 1 101 ? 6.860 -2.399 -29.431 1.00 87.19 101 GLU A C 1
ATOM 786 O O . GLU A 1 101 ? 6.629 -2.582 -30.627 1.00 87.19 101 GLU A O 1
ATOM 791 N N . ARG A 1 102 ? 7.862 -3.033 -28.802 1.00 82.38 102 ARG A N 1
ATOM 792 C CA . ARG A 1 102 ? 8.739 -3.998 -29.481 1.00 82.38 102 ARG A CA 1
ATOM 793 C C . ARG A 1 102 ? 7.955 -5.157 -30.074 1.00 82.38 102 ARG A C 1
ATOM 795 O O . ARG A 1 102 ? 8.242 -5.542 -31.198 1.00 82.38 102 ARG A O 1
ATOM 802 N N . LYS A 1 103 ? 6.968 -5.705 -29.362 1.00 80.56 103 LYS A N 1
ATOM 803 C CA . LYS A 1 103 ? 6.116 -6.782 -29.884 1.00 80.56 103 LYS A CA 1
ATOM 804 C C . LYS A 1 103 ? 5.307 -6.322 -31.100 1.00 80.56 103 LYS A C 1
ATOM 806 O O . LYS A 1 103 ? 5.207 -7.075 -32.061 1.00 80.56 103 LYS A O 1
ATOM 811 N N . ALA A 1 104 ? 4.754 -5.111 -31.069 1.00 81.00 104 ALA A N 1
ATOM 812 C CA . ALA A 1 104 ? 4.003 -4.553 -32.192 1.00 81.00 104 ALA A CA 1
ATOM 813 C C . ALA A 1 104 ? 4.904 -4.313 -33.418 1.00 81.00 104 ALA A C 1
ATOM 815 O O . ALA A 1 104 ? 4.549 -4.694 -34.535 1.00 81.00 104 ALA A O 1
ATOM 816 N N . ALA A 1 105 ? 6.101 -3.760 -33.202 1.00 77.06 105 ALA A N 1
ATOM 817 C CA . ALA A 1 105 ? 7.085 -3.503 -34.252 1.00 77.06 105 ALA A CA 1
ATOM 818 C C . ALA A 1 105 ? 7.742 -4.786 -34.806 1.00 77.06 105 ALA A C 1
ATOM 820 O O . ALA A 1 105 ? 8.057 -4.856 -35.991 1.00 77.06 105 ALA A O 1
ATOM 821 N N . ALA A 1 106 ? 7.928 -5.820 -33.97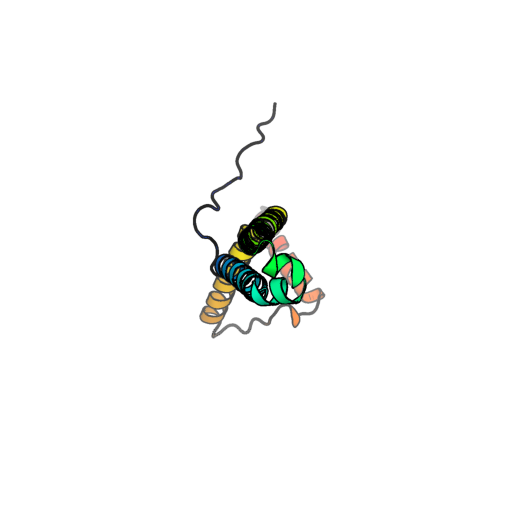9 1.00 62.56 106 ALA A N 1
ATOM 822 C CA . ALA A 1 106 ? 8.636 -7.059 -34.320 1.00 62.56 106 ALA A CA 1
ATOM 823 C C . ALA A 1 106 ? 7.763 -8.136 -34.983 1.00 62.56 106 ALA A C 1
ATOM 825 O O . ALA A 1 106 ? 8.158 -9.301 -35.015 1.00 62.56 106 ALA A O 1
ATOM 826 N N . SER A 1 107 ? 6.627 -7.768 -35.584 1.00 54.69 107 SER A N 1
ATOM 827 C CA . SER A 1 107 ? 5.765 -8.689 -36.346 1.00 54.69 107 SER A CA 1
ATOM 828 C C . SER A 1 107 ? 6.484 -9.422 -37.508 1.00 54.69 107 SER A C 1
ATOM 830 O O . SER A 1 107 ? 5.873 -10.277 -38.136 1.00 54.69 107 SER A O 1
ATOM 832 N N . ASN A 1 108 ? 7.771 -9.136 -37.776 1.00 53.19 108 ASN A N 1
ATOM 833 C CA . ASN A 1 108 ? 8.604 -9.772 -38.807 1.00 53.19 108 ASN A CA 1
ATOM 834 C C . ASN A 1 108 ? 9.985 -10.291 -38.346 1.00 53.19 108 ASN A C 1
ATOM 836 O O . ASN A 1 108 ? 10.722 -10.811 -39.178 1.00 53.19 108 ASN A O 1
ATOM 840 N N . ASP A 1 109 ? 10.376 -10.174 -37.072 1.00 55.16 109 ASP A N 1
ATOM 841 C CA . ASP A 1 109 ? 11.753 -10.494 -36.649 1.00 55.16 109 ASP A CA 1
ATOM 842 C C . ASP A 1 109 ? 11.715 -11.395 -35.407 1.00 55.16 109 ASP A C 1
ATOM 844 O O . ASP A 1 109 ? 11.507 -10.912 -34.296 1.00 55.16 109 ASP A O 1
ATOM 848 N N . GLY A 1 110 ? 11.831 -12.716 -35.607 1.00 57.88 110 GLY A N 1
ATOM 849 C CA . GLY A 1 110 ? 11.564 -13.810 -34.651 1.00 57.88 110 GLY A CA 1
ATOM 850 C C . GLY A 1 110 ? 12.450 -13.887 -33.397 1.00 57.88 110 GLY A C 1
ATOM 851 O O . GLY A 1 110 ? 12.891 -14.972 -33.010 1.00 57.88 110 GLY A O 1
ATOM 852 N N . LYS A 1 111 ? 12.716 -12.752 -32.747 1.00 61.50 111 LYS A N 1
ATOM 853 C CA . LYS A 1 111 ? 13.498 -12.615 -31.518 1.00 61.50 111 LYS A CA 1
ATOM 854 C C . LYS A 1 111 ? 12.807 -13.344 -30.368 1.00 61.50 111 LYS A C 1
ATOM 856 O O . LYS A 1 111 ? 11.704 -12.997 -29.950 1.00 61.50 111 LYS A O 1
ATOM 861 N N . GLN A 1 112 ? 13.488 -14.370 -29.869 1.00 59.06 112 GLN A N 1
ATOM 862 C CA . GLN A 1 112 ? 13.019 -15.222 -28.784 1.00 59.06 112 GLN A CA 1
ATOM 863 C C . GLN A 1 112 ? 13.262 -14.564 -27.411 1.00 59.06 112 GLN A C 1
ATOM 865 O O . GLN A 1 112 ? 14.221 -13.800 -27.260 1.00 59.06 112 GLN A O 1
ATOM 870 N N . PRO A 1 113 ? 12.434 -14.859 -26.394 1.00 64.81 113 PRO A N 1
ATOM 871 C CA . PRO A 1 113 ? 12.681 -14.436 -25.017 1.00 64.81 113 PRO A CA 1
ATOM 872 C C . PRO A 1 113 ? 14.056 -14.899 -24.505 1.00 64.81 113 PRO A C 1
ATOM 874 O O . PRO A 1 113 ? 14.526 -15.981 -24.841 1.00 64.81 113 PRO A O 1
ATOM 877 N N . ILE A 1 114 ? 14.684 -14.123 -23.616 1.00 64.81 114 ILE A N 1
ATOM 878 C CA . ILE A 1 114 ? 15.996 -14.468 -23.026 1.00 64.81 114 ILE A CA 1
ATOM 879 C C . ILE A 1 114 ? 15.952 -15.826 -22.300 1.00 64.81 114 ILE A C 1
ATOM 881 O O . ILE A 1 114 ? 16.944 -16.548 -22.272 1.00 64.81 114 ILE A O 1
ATOM 885 N N . THR A 1 115 ? 14.791 -16.207 -21.761 1.00 65.38 115 THR A N 1
ATOM 886 C CA . THR A 1 115 ? 14.579 -17.477 -21.049 1.00 65.38 115 THR A CA 1
ATOM 887 C C . THR A 1 115 ? 14.733 -18.719 -21.927 1.00 65.38 115 THR A C 1
ATOM 889 O O . THR A 1 115 ? 14.946 -19.801 -21.390 1.00 65.38 115 THR A O 1
ATOM 892 N N . SER A 1 116 ? 14.660 -18.590 -23.254 1.00 65.25 116 SER A N 1
ATOM 893 C CA . SER A 1 116 ? 14.908 -19.691 -24.192 1.00 65.25 116 SER A CA 1
ATOM 894 C C . SER A 1 116 ? 16.327 -19.683 -24.773 1.00 65.25 116 SER A C 1
ATOM 896 O O . SER A 1 116 ? 16.621 -20.464 -25.675 1.00 65.25 116 SER A O 1
ATOM 898 N N . MET A 1 117 ? 17.207 -18.791 -24.306 1.00 70.88 117 MET A N 1
ATOM 899 C CA . MET A 1 117 ? 18.573 -18.655 -24.816 1.00 70.88 117 MET A CA 1
ATOM 900 C C . MET A 1 117 ? 19.577 -19.352 -23.895 1.00 70.88 117 MET A C 1
ATOM 902 O O . MET A 1 117 ? 19.475 -19.283 -22.671 1.00 70.88 117 MET A O 1
ATOM 906 N N . SER A 1 118 ? 20.591 -19.995 -24.478 1.00 82.62 118 SER A N 1
ATOM 907 C CA . SER A 1 118 ? 21.689 -20.559 -23.690 1.00 82.62 118 SER A CA 1
ATOM 908 C C . SER A 1 118 ? 22.537 -19.444 -23.053 1.00 82.62 118 SER A C 1
ATOM 910 O O . SER A 1 118 ? 22.696 -18.375 -23.660 1.00 82.62 118 SER A O 1
ATOM 912 N N . PRO A 1 119 ? 23.150 -19.676 -21.874 1.00 81.19 119 PRO A N 1
ATOM 913 C CA . PRO A 1 119 ? 24.031 -18.697 -21.229 1.00 81.19 119 PRO A CA 1
ATOM 914 C C . PRO A 1 119 ? 25.162 -18.189 -22.137 1.00 81.19 119 PRO A C 1
ATOM 916 O O . PRO A 1 119 ? 25.507 -17.008 -22.108 1.00 81.19 119 PRO A O 1
ATOM 919 N N . GLU A 1 120 ? 25.702 -19.054 -23.003 1.00 83.12 120 GLU A N 1
ATOM 920 C CA . GLU A 1 120 ? 26.717 -18.673 -23.992 1.00 83.12 120 GLU A CA 1
ATOM 921 C C . GLU A 1 120 ? 26.201 -17.649 -25.003 1.00 83.12 120 GLU A C 1
ATOM 923 O O . GLU A 1 120 ? 26.922 -16.719 -25.362 1.00 83.12 120 GLU A O 1
ATOM 928 N N . THR A 1 121 ? 24.948 -17.782 -25.441 1.00 81.44 121 THR A N 1
ATOM 929 C CA . THR A 1 121 ? 24.347 -16.861 -26.412 1.00 81.44 121 THR A CA 1
ATOM 930 C C . THR A 1 121 ? 24.119 -15.485 -25.788 1.00 81.44 121 THR A C 1
ATOM 932 O O . THR A 1 121 ? 24.386 -14.466 -26.425 1.00 81.44 121 THR A O 1
ATOM 935 N N . ILE A 1 122 ? 23.711 -15.446 -24.516 1.00 80.69 122 ILE A N 1
ATOM 936 C CA . ILE A 1 122 ? 23.546 -14.203 -23.747 1.00 80.69 122 ILE A CA 1
ATOM 937 C C . ILE A 1 122 ? 24.893 -13.489 -23.587 1.00 80.69 122 ILE A C 1
ATOM 939 O O . ILE A 1 122 ? 25.002 -12.292 -23.870 1.00 80.69 122 ILE A O 1
ATOM 943 N N . ASN A 1 123 ? 25.931 -14.226 -23.181 1.00 84.25 123 ASN A N 1
ATOM 944 C CA . ASN A 1 123 ? 27.277 -13.680 -23.022 1.00 84.25 123 ASN A CA 1
ATOM 945 C C . ASN A 1 123 ? 27.831 -13.173 -24.354 1.00 84.25 123 ASN A C 1
ATOM 947 O O . ASN A 1 123 ? 28.314 -12.045 -24.426 1.00 84.25 123 ASN A O 1
ATOM 951 N N . ARG A 1 124 ? 27.689 -13.952 -25.433 1.00 82.06 124 ARG A N 1
ATOM 952 C CA . ARG A 1 124 ? 28.132 -13.547 -26.772 1.00 82.06 124 ARG A CA 1
ATOM 953 C C . ARG A 1 124 ? 27.416 -12.283 -27.251 1.00 82.06 124 ARG A C 1
ATOM 955 O O . ARG A 1 124 ? 28.085 -11.385 -27.754 1.00 82.06 124 ARG A O 1
ATOM 962 N N . GLY A 1 125 ? 26.099 -12.187 -27.060 1.00 81.56 125 GLY A N 1
ATOM 963 C CA . GLY A 1 125 ? 25.319 -10.999 -27.418 1.00 81.56 125 GLY A CA 1
ATOM 964 C C . GLY A 1 125 ? 25.779 -9.745 -26.670 1.00 81.56 125 GLY A C 1
ATOM 965 O O . GLY A 1 125 ? 26.005 -8.707 -27.288 1.00 81.56 125 GLY A O 1
ATOM 966 N N . AR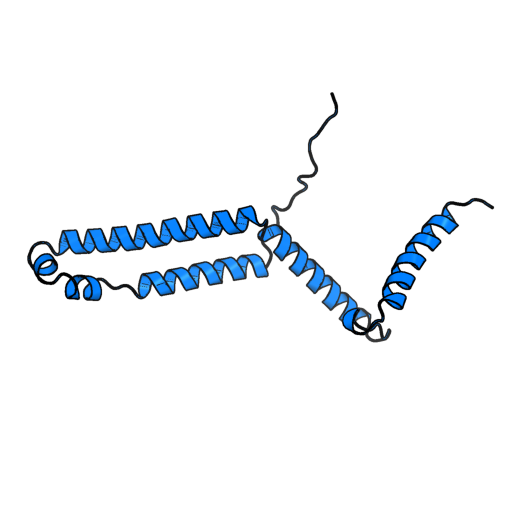G A 1 126 ? 26.013 -9.855 -25.355 1.00 81.00 126 ARG A N 1
ATOM 967 C CA . ARG A 1 126 ? 26.564 -8.755 -24.544 1.00 81.00 126 ARG A CA 1
ATOM 968 C C . ARG A 1 126 ? 27.972 -8.353 -24.982 1.00 81.00 126 ARG A C 1
ATOM 970 O O . ARG A 1 126 ? 28.255 -7.166 -25.114 1.00 81.00 126 ARG A O 1
ATOM 977 N N . SER A 1 127 ? 28.851 -9.323 -25.225 1.00 83.81 127 SER A N 1
ATOM 978 C CA . SER A 1 127 ? 30.233 -9.051 -25.630 1.00 83.81 127 SER A CA 1
ATOM 979 C C . SER A 1 127 ? 30.343 -8.463 -27.037 1.00 83.81 127 SER A C 1
ATOM 981 O O . SER A 1 127 ? 31.275 -7.708 -27.289 1.00 83.81 127 SER A O 1
ATOM 983 N N . ALA A 1 128 ? 29.431 -8.794 -27.955 1.00 83.06 128 ALA A N 1
ATOM 984 C CA . ALA A 1 128 ? 29.444 -8.261 -29.317 1.00 83.06 128 ALA A CA 1
ATOM 985 C C . ALA A 1 128 ? 29.242 -6.738 -29.338 1.00 83.06 128 ALA A C 1
ATOM 987 O O . ALA A 1 128 ? 30.009 -6.040 -29.994 1.00 83.06 128 ALA A O 1
ATOM 988 N N . ALA A 1 129 ? 28.288 -6.227 -28.553 1.00 78.94 129 ALA A N 1
ATOM 989 C CA . ALA A 1 129 ? 28.041 -4.789 -28.440 1.00 78.94 129 ALA A CA 1
ATOM 990 C C . ALA A 1 129 ? 29.274 -4.031 -27.918 1.00 78.94 129 ALA A C 1
ATOM 992 O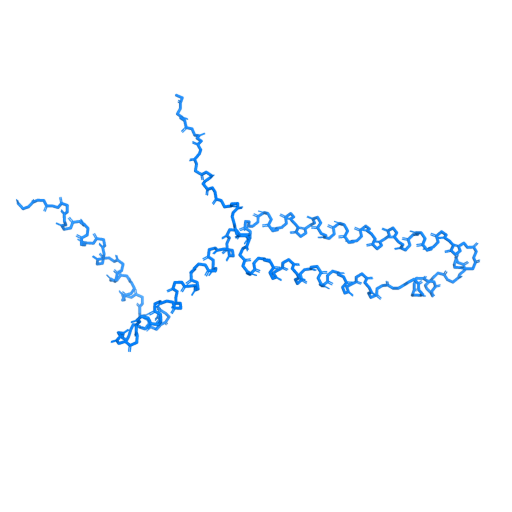 O . ALA A 1 129 ? 29.655 -3.007 -28.473 1.00 78.94 129 ALA A O 1
ATOM 993 N N . ILE A 1 130 ? 29.943 -4.575 -26.895 1.00 82.81 130 ILE A N 1
ATOM 994 C CA . ILE A 1 130 ? 31.161 -3.979 -26.325 1.00 82.81 130 ILE A CA 1
ATOM 995 C C . ILE A 1 130 ? 32.293 -3.972 -27.359 1.00 82.81 130 ILE A C 1
ATOM 997 O O . ILE A 1 130 ? 32.943 -2.954 -27.564 1.00 82.81 130 ILE A O 1
ATOM 1001 N N . LYS A 1 131 ? 32.507 -5.097 -28.051 1.00 86.00 131 LYS A N 1
ATOM 1002 C CA . LYS A 1 131 ? 33.552 -5.213 -29.078 1.00 86.00 131 LYS A CA 1
ATOM 1003 C C . LYS A 1 131 ? 33.348 -4.244 -30.239 1.00 86.00 131 LYS A C 1
ATOM 1005 O O . LYS A 1 131 ? 34.331 -3.787 -30.804 1.00 86.00 131 LYS A O 1
ATOM 1010 N N . GLN A 1 132 ? 32.101 -3.942 -30.589 1.00 82.56 132 GLN A N 1
ATOM 1011 C CA . GLN A 1 132 ? 31.786 -3.016 -31.671 1.00 82.56 132 GLN A CA 1
ATOM 1012 C C . GLN A 1 132 ? 32.130 -1.568 -31.305 1.00 82.56 132 GLN A C 1
ATOM 1014 O O . GLN A 1 132 ? 32.765 -0.883 -32.098 1.00 82.56 132 GLN A O 1
ATOM 1019 N N . VAL A 1 133 ? 31.823 -1.153 -30.072 1.00 84.94 133 VAL A N 1
ATOM 1020 C CA . VAL A 1 133 ? 32.221 0.164 -29.541 1.00 84.94 133 VAL A CA 1
ATOM 1021 C C . VAL A 1 133 ? 33.744 0.318 -29.494 1.00 84.94 133 VAL A C 1
ATOM 1023 O O . VAL A 1 133 ? 34.273 1.374 -29.829 1.00 84.94 133 VAL A O 1
ATOM 1026 N N . GLU A 1 134 ? 34.471 -0.733 -29.107 1.00 81.12 134 GLU A N 1
ATOM 1027 C CA . GLU A 1 134 ? 35.938 -0.690 -29.083 1.00 81.12 134 GLU A CA 1
ATOM 1028 C C . GLU A 1 134 ? 36.549 -0.673 -30.494 1.00 81.12 134 GLU A C 1
ATOM 1030 O O . GLU A 1 134 ? 37.560 -0.011 -30.708 1.00 81.12 134 GLU A O 1
ATOM 1035 N N . LEU A 1 135 ? 35.924 -1.328 -31.480 1.00 82.44 135 LEU A N 1
ATOM 1036 C CA . LEU A 1 135 ? 36.374 -1.279 -32.876 1.00 82.44 135 LEU A CA 1
ATOM 1037 C C . LEU A 1 135 ? 36.297 0.138 -33.460 1.00 82.44 135 LEU A C 1
ATOM 1039 O O . LEU A 1 135 ? 37.184 0.545 -34.200 1.00 82.44 135 LEU A O 1
ATOM 1043 N N . GLU A 1 136 ? 35.248 0.887 -33.116 1.00 84.12 136 GLU A N 1
ATOM 1044 C CA . GLU A 1 136 ? 35.053 2.277 -33.550 1.00 84.12 136 GLU A CA 1
ATOM 1045 C C . GLU A 1 136 ? 36.034 3.252 -32.880 1.00 84.12 136 GLU A C 1
ATOM 1047 O O . GLU A 1 136 ? 36.290 4.337 -33.401 1.00 84.12 136 GLU A O 1
ATOM 1052 N N . ARG A 1 137 ? 36.605 2.870 -31.731 1.00 83.94 137 ARG A N 1
ATOM 1053 C CA . ARG A 1 137 ? 37.596 3.666 -30.994 1.00 83.94 137 ARG A CA 1
ATOM 1054 C C . ARG A 1 137 ? 39.021 3.529 -31.509 1.00 83.94 137 ARG A C 1
ATOM 1056 O O . ARG A 1 137 ? 39.827 4.408 -31.212 1.00 83.94 137 ARG A O 1
ATOM 1063 N N . VAL A 1 138 ? 39.358 2.452 -32.216 1.00 77.81 138 VAL A N 1
ATOM 1064 C CA . VAL A 1 138 ? 40.721 2.233 -32.716 1.00 77.81 138 VAL A CA 1
ATOM 1065 C C . VAL A 1 138 ? 40.847 2.858 -34.109 1.00 77.81 138 VAL A C 1
ATOM 1067 O O . VAL A 1 138 ? 40.266 2.329 -35.056 1.00 77.81 138 VAL A O 1
ATOM 1070 N N . PRO A 1 139 ? 41.595 3.967 -34.279 1.00 71.94 139 PRO A N 1
ATOM 1071 C CA . PRO A 1 139 ? 41.954 4.433 -35.609 1.00 71.94 139 PRO A CA 1
ATOM 1072 C C . PRO A 1 139 ? 42.973 3.453 -36.206 1.00 71.94 139 PRO A C 1
ATOM 1074 O O . PRO A 1 139 ? 43.939 3.080 -35.535 1.00 71.94 139 PRO A O 1
ATOM 1077 N N . PHE A 1 140 ? 42.719 3.010 -37.438 1.00 61.25 140 PHE A N 1
ATOM 1078 C CA . PHE A 1 140 ? 43.668 2.224 -38.231 1.00 61.25 140 PHE A CA 1
ATOM 1079 C C . PHE A 1 140 ? 44.910 3.041 -38.597 1.00 61.25 140 PHE A C 1
ATOM 1081 O O . PHE A 1 140 ? 44.752 4.250 -38.890 1.00 61.25 140 PHE A O 1
#

Radius of gyration: 27.6 Å; chains: 1; bounding box: 69×41×71 Å

pLDDT: mean 82.87, std 17.26, range [32.88, 97.56]